Protein AF-A0A813DZF9-F1 (afdb_monomer)

Radius of gyration: 23.77 Å; Cα contacts (8 Å, |Δi|>4): 237; chains: 1; bounding box: 48×65×64 Å

pLDDT: mean 78.74, std 12.92, range [39.06, 97.12]

Secondary structure (DSSP, 8-state):
-PPPPTTEEEEEEEEE-TTS-EEEEEEEEE--SSGGG-HHHHHHHHHHHHHHTSPPPPEE--SSSGGG-EESS--TTT--TT-EEEEEE-TTS-EEEEEEP---GGG---EEEEEGGGTT--EEPEEPSSSTT-EE------TTS---EEEEETTEEEEEE--SSTT--SS----

Sequence (175 aa):
AQPLRADGAFVGVSGFGYGGTNSHALAYGKNVLTSRGESQKHLFNAIVRKVRTAAAPEVRMDAESFEHWTSTGVPHLSVRSGQTFRVELQAGGRALWVEAKSPPLAAAGRFHLQGSFNLWGLTPMEASAEQPGLFTSTLTVGASGQESFQVAVNGDPDCVLHPSHPRCTRKAAQV

Foldseek 3Di:
DPDDDQQKDKDKDWDDDDPGDIDIDIDIDGRPDDPSNCPVVVVVVVVVVLLVVADDWDWACPDPDPVPIDTQHDPPPPDDPPWDWDWDQDPRSHIGTHTQDADPLVPFPWKFKAWPQVVRDTHTWDADPVDHPDTDDDGDDDPVNDMDMWIATPRDSSHTDDAPDPPDPDPDGDD

Organism: Polarella glacialis (NCBI:txid89957)

Structure (mmCIF, N/CA/C/O backbone):
data_AF-A0A813DZF9-F1
#
_entry.id   AF-A0A813DZF9-F1
#
loop_
_atom_site.group_PDB
_atom_site.id
_atom_site.type_symbol
_atom_site.label_atom_id
_atom_site.label_alt_id
_atom_site.label_comp_id
_atom_site.label_asym_id
_atom_site.label_entity_id
_atom_site.label_seq_id
_atom_site.pdbx_PDB_ins_code
_atom_site.Cartn_x
_atom_site.Cartn_y
_atom_site.Cartn_z
_atom_site.occupancy
_atom_site.B_iso_or_equiv
_atom_site.auth_seq_id
_atom_site.auth_comp_id
_atom_site.auth_asym_id
_atom_site.auth_atom_id
_atom_site.pdbx_PDB_model_num
ATOM 1 N N . ALA A 1 1 ? -22.116 -22.754 15.264 1.00 43.62 1 ALA A N 1
ATOM 2 C CA . ALA A 1 1 ? -20.656 -22.823 15.471 1.00 43.62 1 ALA A CA 1
ATOM 3 C C . ALA A 1 1 ? -20.024 -21.603 14.813 1.00 43.62 1 ALA A C 1
ATOM 5 O O . ALA A 1 1 ? -20.260 -21.381 13.633 1.00 43.62 1 ALA A O 1
ATOM 6 N N . GLN A 1 2 ? -19.325 -20.764 15.575 1.00 39.06 2 GLN A N 1
ATOM 7 C CA . GLN A 1 2 ? -18.656 -19.573 15.044 1.00 39.06 2 GLN A CA 1
ATOM 8 C C . GLN A 1 2 ? -17.471 -20.023 14.166 1.00 39.06 2 GLN A C 1
ATOM 10 O O . GLN A 1 2 ? -16.734 -20.912 14.597 1.00 39.06 2 GLN A O 1
ATOM 15 N N . PRO A 1 3 ? -17.277 -19.484 12.949 1.00 47.19 3 PRO A N 1
ATOM 16 C CA . PRO A 1 3 ? -16.150 -19.886 12.117 1.00 47.19 3 PRO A CA 1
ATOM 17 C C . PRO A 1 3 ? -14.842 -19.479 12.806 1.00 47.19 3 PRO A C 1
ATOM 19 O O . PRO A 1 3 ? -14.617 -18.302 13.096 1.00 47.19 3 PRO A O 1
ATOM 22 N N . LEU A 1 4 ? -13.993 -20.467 13.100 1.00 49.38 4 LEU A N 1
ATOM 23 C CA . LEU A 1 4 ? -12.638 -20.250 13.604 1.00 49.38 4 LEU A CA 1
ATOM 24 C C . LEU A 1 4 ? -11.897 -19.332 12.624 1.00 49.38 4 LEU A C 1
ATOM 26 O O . LEU A 1 4 ? 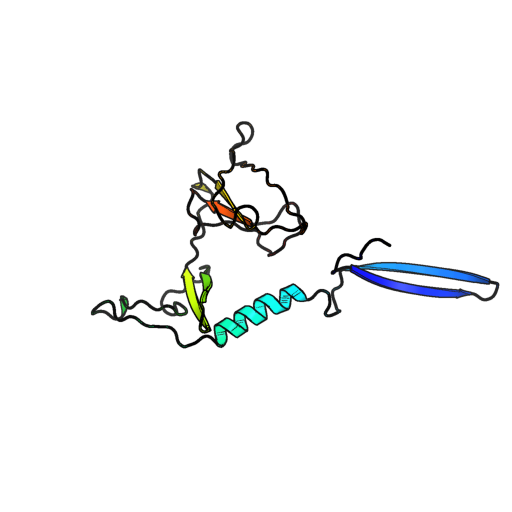-11.750 -19.658 11.445 1.00 49.38 4 LEU A O 1
ATOM 30 N N . ARG A 1 5 ? -11.440 -18.170 13.110 1.00 53.69 5 ARG A N 1
ATOM 31 C CA . ARG A 1 5 ? -10.530 -17.297 12.355 1.00 53.69 5 ARG A CA 1
ATOM 32 C C . ARG A 1 5 ? -9.303 -18.122 11.957 1.00 53.69 5 ARG A C 1
ATOM 34 O O . ARG A 1 5 ? -8.784 -18.862 12.788 1.00 53.69 5 ARG A O 1
ATOM 41 N N . ALA A 1 6 ? -8.855 -17.974 10.711 1.00 56.31 6 ALA A N 1
ATOM 42 C CA . ALA A 1 6 ? -7.872 -18.840 10.045 1.00 56.31 6 ALA A CA 1
ATOM 43 C C . ALA A 1 6 ? -6.550 -19.088 10.813 1.00 56.31 6 ALA A C 1
ATOM 45 O O . ALA A 1 6 ? -5.881 -20.083 10.551 1.00 56.31 6 ALA A O 1
ATOM 46 N N . ASP A 1 7 ? -6.216 -18.247 11.798 1.00 60.03 7 ASP A N 1
ATOM 47 C CA . ASP A 1 7 ? -4.976 -18.321 12.583 1.00 60.03 7 ASP A CA 1
ATOM 48 C C . ASP A 1 7 ? -5.147 -18.875 14.014 1.00 60.03 7 ASP A C 1
ATOM 50 O O . ASP A 1 7 ? -4.196 -18.878 14.802 1.00 60.03 7 ASP A O 1
ATOM 54 N N . GLY A 1 8 ? -6.348 -19.329 14.383 1.00 62.59 8 GLY A N 1
ATOM 55 C CA . GLY A 1 8 ? -6.604 -19.973 15.671 1.00 62.59 8 GLY A CA 1
ATOM 56 C C . GLY A 1 8 ? -6.204 -21.449 15.660 1.00 62.59 8 GLY A C 1
ATOM 57 O O . GLY A 1 8 ? -6.596 -22.197 14.767 1.00 62.59 8 GLY A O 1
ATOM 58 N N . ALA A 1 9 ? -5.448 -21.884 16.665 1.00 70.62 9 ALA A N 1
ATOM 59 C CA . ALA A 1 9 ? -5.260 -23.293 16.995 1.00 70.62 9 ALA A CA 1
ATOM 60 C C . ALA A 1 9 ? -5.899 -23.582 18.358 1.00 70.62 9 ALA A C 1
ATOM 62 O O . ALA A 1 9 ? -5.942 -22.711 19.230 1.00 70.62 9 ALA A O 1
ATOM 63 N N . PHE A 1 10 ? -6.382 -24.807 18.547 1.00 80.06 10 PHE A N 1
ATOM 64 C CA . PHE A 1 10 ? -6.817 -25.282 19.852 1.00 80.06 10 PHE A CA 1
ATOM 65 C C . PHE A 1 10 ? -6.203 -26.646 20.144 1.00 80.06 10 PHE A C 1
ATOM 67 O O . PHE A 1 10 ? -5.955 -27.436 19.233 1.00 80.06 10 PHE A O 1
ATOM 74 N N . VAL A 1 11 ? -5.955 -26.905 21.421 1.00 77.31 11 VAL A N 1
ATOM 75 C CA . VAL A 1 11 ? -5.553 -28.216 21.928 1.00 77.31 11 VAL A CA 1
ATOM 76 C C . VAL A 1 11 ? -6.501 -28.569 23.060 1.00 77.31 11 VAL A C 1
ATOM 78 O O . VAL A 1 11 ? -6.744 -27.751 23.947 1.00 77.31 11 VAL A O 1
ATOM 81 N N . GLY A 1 12 ? -7.062 -29.773 23.002 1.00 85.25 12 GLY A N 1
ATOM 82 C CA . GLY A 1 12 ? -7.925 -30.313 24.041 1.00 85.25 12 GLY A CA 1
ATOM 83 C C . GLY A 1 12 ? -7.250 -31.471 24.760 1.00 85.25 12 GLY A C 1
ATOM 84 O O . GLY A 1 12 ? -6.668 -32.335 24.109 1.00 85.25 12 GLY A O 1
ATOM 85 N N . VAL A 1 13 ? -7.360 -31.512 26.086 1.00 83.00 13 VAL A N 1
ATOM 86 C CA . VAL A 1 13 ? -7.014 -32.689 26.892 1.00 83.00 13 VAL A CA 1
ATOM 87 C C . VAL A 1 13 ? -8.280 -33.157 27.595 1.00 83.00 13 VAL A C 1
ATOM 89 O O . VAL A 1 13 ? -8.958 -32.368 28.251 1.00 83.00 13 VAL A O 1
ATOM 92 N N . SER A 1 14 ? -8.601 -34.441 27.440 1.00 88.69 14 SER A N 1
ATOM 93 C CA . SER A 1 14 ? -9.704 -35.084 28.158 1.00 88.69 14 SER A CA 1
ATOM 94 C C . SER A 1 14 ? -9.127 -36.071 29.161 1.00 88.69 14 SER A C 1
ATOM 96 O O . SER A 1 14 ? -8.367 -36.957 28.777 1.00 88.69 14 SER A O 1
ATOM 98 N N . GLY A 1 15 ? -9.477 -35.913 30.433 1.00 84.25 15 GLY A N 1
ATOM 99 C CA . GLY A 1 15 ? -9.192 -36.880 31.483 1.00 84.25 15 GLY A CA 1
ATOM 100 C C . GLY A 1 15 ? -10.424 -37.738 31.750 1.00 84.25 15 GLY A C 1
ATOM 101 O O . GLY A 1 15 ? -11.497 -37.202 32.020 1.00 84.25 15 GLY A O 1
ATOM 102 N N . PHE A 1 16 ? -10.265 -39.059 31.696 1.00 82.31 16 PHE A N 1
ATOM 103 C CA . PHE A 1 16 ? -11.270 -40.013 32.168 1.00 82.31 16 PHE A CA 1
ATOM 104 C C . PHE A 1 16 ? -10.864 -40.514 33.555 1.00 82.31 16 PHE A C 1
ATOM 106 O O . PHE A 1 16 ? -9.828 -41.163 33.701 1.00 82.31 16 PHE A O 1
ATOM 113 N N . GLY A 1 17 ? -11.654 -40.180 34.575 1.00 77.06 17 GLY A N 1
ATOM 114 C CA . GLY A 1 17 ? -11.440 -40.624 35.950 1.00 77.06 17 GLY A CA 1
ATOM 115 C C . GLY A 1 17 ? -12.209 -41.906 36.276 1.00 77.06 17 GLY A C 1
ATOM 116 O O . GLY A 1 17 ? -13.315 -42.136 35.784 1.00 77.06 17 GLY A O 1
ATOM 117 N N . TYR A 1 18 ? -11.645 -42.740 37.152 1.00 65.56 18 TYR A N 1
ATOM 118 C CA . TYR A 1 18 ? -12.351 -43.897 37.706 1.00 65.56 18 TYR A CA 1
ATOM 119 C C . TYR A 1 18 ? -13.386 -43.410 38.734 1.00 65.56 18 TYR A C 1
ATOM 121 O O . TYR A 1 18 ? -13.036 -42.679 39.657 1.00 65.56 18 TYR A O 1
ATOM 129 N N . GLY A 1 19 ? -14.660 -43.776 38.555 1.00 80.69 19 GLY A N 1
ATOM 130 C CA . GLY A 1 19 ? -15.781 -43.272 39.368 1.00 80.69 19 GLY A CA 1
ATOM 131 C C . GLY A 1 19 ? -16.736 -42.307 38.649 1.00 80.69 19 GLY A C 1
ATOM 132 O O . GLY A 1 19 ? -17.631 -41.765 39.285 1.00 80.69 19 GLY A O 1
ATOM 133 N N . GLY A 1 20 ? -16.581 -42.108 37.334 1.00 78.81 20 GLY A N 1
ATOM 134 C CA . GLY A 1 20 ? -17.551 -41.375 36.504 1.00 78.81 20 GLY A CA 1
ATOM 135 C C . GLY A 1 20 ? -17.289 -39.874 36.346 1.00 78.81 20 GLY A C 1
ATOM 136 O O . GLY A 1 20 ? -18.059 -39.194 35.670 1.00 78.81 20 GLY A O 1
ATOM 137 N N . THR A 1 21 ? -16.199 -39.350 36.912 1.00 71.31 21 THR A N 1
ATOM 138 C CA . THR A 1 21 ? -15.815 -37.943 36.736 1.00 71.31 21 THR A CA 1
ATOM 139 C C . THR A 1 21 ? -14.875 -37.789 35.546 1.00 71.31 21 THR A C 1
ATOM 141 O O . THR A 1 21 ? -13.744 -38.276 35.570 1.00 71.31 21 THR A O 1
ATOM 144 N N . ASN A 1 22 ? -15.327 -37.060 34.527 1.00 85.62 22 ASN A N 1
ATOM 145 C CA . ASN A 1 22 ? -14.514 -36.682 33.374 1.00 85.62 22 ASN A CA 1
ATOM 146 C C . ASN A 1 22 ? -14.125 -35.206 33.479 1.00 85.62 22 ASN A C 1
ATOM 148 O O . ASN A 1 22 ? -14.957 -34.366 33.823 1.00 85.62 22 ASN A O 1
ATOM 152 N N . SER A 1 23 ? -12.874 -34.883 33.160 1.00 79.75 23 SER A N 1
ATOM 153 C CA . SER A 1 23 ? -12.402 -33.504 33.037 1.00 79.75 23 SER A CA 1
ATOM 154 C C . SER A 1 23 ? -12.050 -33.204 31.585 1.00 79.75 23 SER A C 1
ATOM 156 O O . SER A 1 23 ? -11.555 -34.059 30.850 1.00 79.75 23 SER A O 1
ATOM 158 N N . HIS A 1 24 ? -12.326 -31.981 31.150 1.00 82.31 24 HIS A N 1
ATOM 159 C CA . HIS A 1 24 ? -11.990 -31.529 29.808 1.00 82.31 24 HIS A CA 1
ATOM 160 C C . HIS A 1 24 ? -11.391 -30.131 29.889 1.00 82.31 24 HIS A C 1
ATOM 162 O O . HIS A 1 24 ? -11.978 -29.236 30.496 1.00 82.31 24 HIS A O 1
ATOM 168 N N . ALA A 1 25 ? -10.223 -29.947 29.283 1.00 85.75 25 ALA A N 1
ATOM 169 C CA . ALA A 1 25 ? -9.556 -28.659 29.184 1.00 85.75 25 ALA A CA 1
ATOM 170 C C . ALA A 1 25 ? -9.321 -28.324 27.712 1.00 85.75 25 ALA A C 1
ATOM 172 O O . ALA A 1 25 ? -8.777 -29.139 26.970 1.00 85.75 25 ALA A O 1
ATOM 173 N N . LEU A 1 26 ? -9.714 -27.115 27.308 1.00 87.12 26 LEU A N 1
ATOM 174 C CA . LEU A 1 26 ? -9.478 -26.566 25.975 1.00 87.12 26 LEU A CA 1
ATOM 175 C C . LEU A 1 26 ? -8.562 -25.352 26.100 1.00 87.12 26 LEU A C 1
ATOM 177 O O . LEU A 1 26 ? -8.917 -24.365 26.743 1.00 87.12 26 LEU A O 1
ATOM 181 N N . ALA A 1 27 ? -7.395 -25.419 25.469 1.00 81.69 27 ALA A N 1
ATOM 182 C CA . ALA A 1 27 ? -6.498 -24.287 25.309 1.00 81.69 27 ALA A CA 1
ATOM 183 C C . ALA A 1 27 ? -6.646 -23.718 23.896 1.00 81.69 27 ALA A C 1
ATOM 185 O O . ALA A 1 27 ? -6.595 -24.463 22.917 1.00 81.69 27 ALA A O 1
ATOM 186 N N . TYR A 1 28 ? -6.790 -22.398 23.792 1.00 80.94 28 TYR A N 1
ATOM 187 C CA . TYR A 1 28 ? -6.819 -21.670 22.524 1.00 80.94 28 TYR A CA 1
ATOM 188 C C . TYR A 1 28 ? -5.541 -20.847 22.391 1.00 80.94 28 TYR A C 1
ATOM 190 O O . TYR A 1 28 ? -5.110 -20.202 23.346 1.00 80.94 28 TYR A O 1
ATOM 198 N N . GLY A 1 29 ? -4.937 -20.848 21.207 1.00 76.69 29 GLY A N 1
ATOM 199 C CA . GLY A 1 29 ? -3.693 -20.133 20.960 1.00 76.69 29 GLY A CA 1
ATOM 200 C C . GLY A 1 29 ? -3.526 -19.724 19.506 1.00 76.69 29 GLY A C 1
ATOM 201 O O . GLY A 1 29 ? -4.238 -20.183 18.612 1.00 76.69 29 GLY A O 1
ATOM 202 N N . LYS A 1 30 ? -2.558 -18.838 19.264 1.00 65.06 30 LYS A N 1
ATOM 203 C CA . LYS A 1 30 ? -2.149 -18.493 17.904 1.00 65.06 30 LYS A CA 1
ATOM 204 C C . LYS A 1 30 ? -1.439 -19.692 17.283 1.00 65.06 30 LYS A C 1
ATOM 206 O O . LYS A 1 30 ? -0.520 -20.254 17.875 1.00 65.06 30 LYS A O 1
ATOM 211 N N . ASN A 1 31 ? -1.848 -20.062 16.079 1.00 61.62 31 ASN A N 1
ATOM 212 C CA . ASN A 1 31 ? -1.207 -21.117 15.315 1.00 61.62 31 ASN A CA 1
ATOM 213 C C . ASN A 1 31 ? 0.192 -20.663 14.865 1.00 61.62 31 ASN A C 1
ATOM 215 O O . ASN A 1 31 ? 0.319 -19.806 13.993 1.00 61.62 31 ASN A O 1
ATOM 219 N N . VAL A 1 32 ? 1.240 -21.195 15.498 1.00 58.91 32 VAL A N 1
ATOM 220 C CA . VAL A 1 32 ? 2.645 -20.849 15.199 1.00 58.91 32 VAL A CA 1
ATOM 221 C C . VAL A 1 32 ? 3.392 -21.939 14.425 1.00 58.91 32 VAL A C 1
ATOM 223 O O . VAL A 1 32 ? 4.508 -21.695 13.976 1.00 58.91 32 VAL A O 1
ATOM 226 N N . LEU A 1 33 ? 2.790 -23.124 14.274 1.00 53.72 33 LEU A N 1
ATOM 227 C CA . LEU A 1 33 ? 3.485 -24.348 13.855 1.00 53.72 33 LEU A CA 1
ATOM 228 C C . LEU A 1 33 ? 2.838 -25.075 12.671 1.00 53.72 33 LEU A C 1
ATOM 230 O O . LEU A 1 33 ? 3.549 -25.732 11.920 1.00 53.72 33 LEU A O 1
ATOM 234 N N . THR A 1 34 ? 1.519 -24.982 12.472 1.00 53.41 34 THR A N 1
ATOM 235 C CA . THR A 1 34 ? 0.878 -25.684 11.347 1.00 53.41 34 THR A CA 1
ATOM 236 C C . THR A 1 34 ? 0.751 -24.760 10.136 1.00 53.41 34 THR A C 1
ATOM 238 O O . THR A 1 34 ? 0.445 -23.573 10.269 1.00 53.41 34 THR A O 1
ATOM 241 N N . SER A 1 35 ? 0.934 -25.328 8.941 1.00 49.34 35 SER A N 1
ATOM 242 C CA . SER A 1 35 ? 0.915 -24.679 7.615 1.00 49.34 35 SER A CA 1
ATOM 243 C C . SER A 1 35 ? -0.329 -23.832 7.295 1.00 49.34 35 SER A C 1
ATOM 245 O O . SER A 1 35 ? -0.371 -23.147 6.275 1.00 49.34 35 SER A O 1
ATOM 247 N N . ARG A 1 36 ? -1.345 -23.837 8.164 1.00 49.22 36 ARG A N 1
ATOM 248 C CA . ARG A 1 36 ? -2.562 -23.027 8.030 1.00 49.22 36 ARG A CA 1
ATOM 249 C C . ARG A 1 36 ? -2.363 -21.560 8.437 1.00 49.22 36 ARG A C 1
ATOM 251 O O . ARG A 1 36 ? -3.068 -20.714 7.906 1.00 49.22 36 ARG A O 1
ATOM 258 N N . GLY A 1 37 ? -1.372 -21.249 9.283 1.00 47.41 37 GLY A N 1
ATOM 259 C CA . GLY A 1 37 ? -1.014 -19.872 9.677 1.00 47.41 37 GLY A CA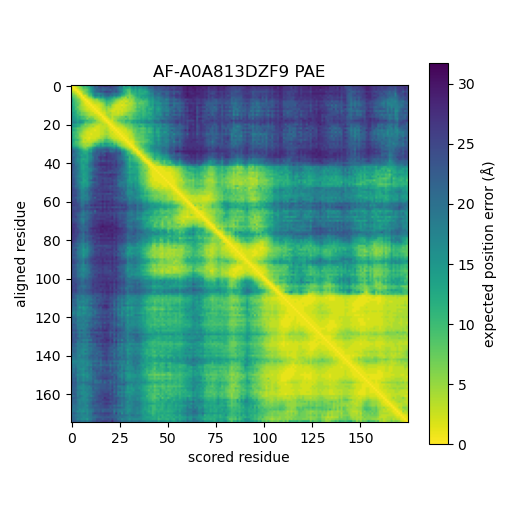 1
ATOM 260 C C . GLY A 1 37 ? 0.048 -19.205 8.788 1.00 47.41 37 GLY A C 1
ATOM 261 O O . GLY A 1 37 ? 0.582 -18.148 9.124 1.00 47.41 37 GLY A O 1
ATOM 262 N N . GLU A 1 38 ? 0.419 -19.834 7.669 1.00 47.72 38 GLU A N 1
ATOM 263 C CA . GLU A 1 38 ? 1.659 -19.523 6.948 1.00 47.72 38 GLU A CA 1
ATOM 264 C C . GLU A 1 38 ? 1.475 -18.745 5.638 1.00 47.72 38 GLU A C 1
ATOM 266 O O . GLU A 1 38 ? 2.457 -18.465 4.948 1.00 47.72 38 GLU A O 1
ATOM 271 N N . SER A 1 39 ? 0.244 -18.342 5.291 1.00 51.31 39 SER A N 1
ATOM 272 C CA . SER A 1 39 ? -0.025 -17.714 3.983 1.00 51.31 39 SER A CA 1
ATOM 273 C C . SER A 1 39 ? 0.838 -16.471 3.705 1.00 51.31 39 SER A C 1
ATOM 275 O O . SER A 1 39 ? 1.123 -16.167 2.550 1.00 51.31 39 SER A O 1
ATOM 277 N N . GLN A 1 40 ? 1.305 -15.775 4.751 1.00 53.31 40 GLN A N 1
ATOM 278 C CA . GLN A 1 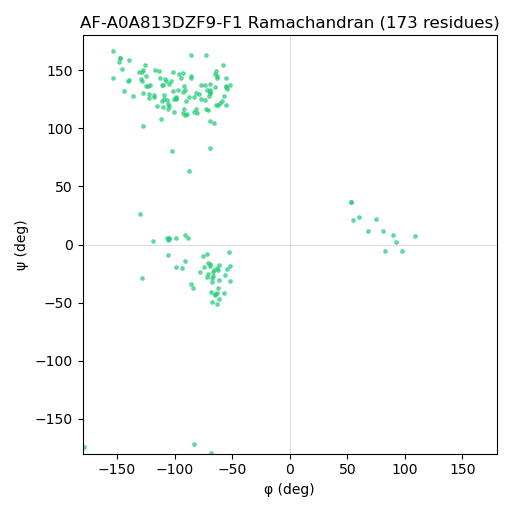40 ? 2.123 -14.565 4.619 1.00 53.31 40 GLN A CA 1
ATOM 279 C C . GLN A 1 40 ? 3.621 -14.840 4.417 1.00 53.31 40 GLN A C 1
ATOM 281 O O . GLN A 1 40 ? 4.254 -14.143 3.625 1.00 53.31 40 GLN A O 1
ATOM 286 N N . LYS A 1 41 ? 4.203 -15.863 5.069 1.00 53.34 41 LYS A N 1
ATOM 287 C CA . LYS A 1 41 ? 5.642 -16.177 4.915 1.00 53.34 41 LYS A CA 1
ATOM 288 C C . LYS A 1 41 ? 5.956 -16.687 3.507 1.00 53.34 41 LYS A C 1
ATOM 290 O O . LYS A 1 41 ? 7.019 -16.398 2.962 1.00 53.34 41 LYS A O 1
ATOM 295 N N . HIS A 1 42 ? 5.001 -17.381 2.890 1.00 58.81 42 HIS A N 1
ATOM 296 C CA . HIS A 1 42 ? 5.128 -17.836 1.507 1.00 58.81 42 HIS A CA 1
ATOM 297 C C . HIS A 1 42 ? 5.018 -16.699 0.497 1.00 58.81 42 HIS A C 1
ATOM 299 O O . HIS A 1 42 ? 5.639 -16.798 -0.553 1.00 58.81 42 HIS A O 1
ATOM 305 N N . LEU A 1 43 ? 4.299 -15.609 0.791 1.00 63.81 43 LEU A N 1
ATOM 306 C CA . LEU A 1 43 ? 4.117 -14.522 -0.174 1.00 63.81 43 LEU A CA 1
ATOM 307 C C . LEU A 1 43 ? 5.426 -13.779 -0.447 1.00 63.81 43 LEU A C 1
ATOM 309 O O . LEU A 1 43 ? 5.794 -13.625 -1.608 1.00 63.81 43 LEU A O 1
ATOM 313 N N . PHE A 1 44 ? 6.157 -13.373 0.597 1.00 66.56 44 PHE A N 1
ATOM 314 C CA . PHE A 1 44 ? 7.451 -12.709 0.416 1.00 66.56 44 PHE A CA 1
ATOM 315 C C . PHE A 1 44 ? 8.445 -13.629 -0.298 1.00 66.56 44 PHE A C 1
ATOM 317 O O . PHE A 1 44 ? 9.036 -13.235 -1.297 1.00 66.56 44 PHE A O 1
ATOM 324 N N . ASN A 1 45 ? 8.555 -14.890 0.132 1.00 69.25 45 ASN A N 1
ATOM 325 C CA . ASN A 1 45 ? 9.433 -15.865 -0.518 1.00 69.25 45 ASN A CA 1
ATOM 326 C C . ASN A 1 45 ? 9.025 -16.148 -1.972 1.00 69.25 45 ASN A C 1
ATOM 328 O O . ASN A 1 45 ? 9.889 -16.301 -2.832 1.00 69.25 45 ASN A O 1
ATOM 332 N N . ALA A 1 46 ? 7.726 -16.187 -2.274 1.00 72.31 46 ALA A N 1
ATOM 333 C CA . ALA A 1 46 ? 7.220 -16.352 -3.631 1.00 72.31 46 ALA A CA 1
ATOM 334 C C . ALA A 1 46 ? 7.512 -15.122 -4.497 1.00 72.31 46 ALA A C 1
ATOM 336 O O . ALA A 1 46 ? 7.910 -15.289 -5.647 1.00 72.31 46 ALA A O 1
ATOM 337 N N . ILE A 1 47 ? 7.367 -13.906 -3.957 1.00 72.94 47 ILE A N 1
ATOM 338 C CA . ILE A 1 47 ? 7.746 -12.664 -4.642 1.00 72.94 47 ILE A CA 1
ATOM 339 C C . ILE A 1 47 ? 9.251 -12.665 -4.900 1.00 72.94 47 ILE A C 1
ATOM 341 O O . ILE A 1 47 ? 9.656 -12.533 -6.047 1.00 72.94 47 ILE A O 1
ATOM 345 N N . VAL A 1 48 ? 10.080 -12.920 -3.884 1.00 76.56 48 VAL A N 1
ATOM 346 C CA . VAL A 1 48 ? 11.542 -13.011 -4.031 1.00 76.56 48 VAL A CA 1
ATOM 347 C C . VAL A 1 48 ? 11.925 -14.069 -5.065 1.00 76.56 48 VAL A C 1
ATOM 349 O O . VAL A 1 48 ? 12.789 -13.822 -5.901 1.00 76.56 48 VAL A O 1
ATOM 352 N N . ARG A 1 49 ? 11.268 -15.234 -5.071 1.00 78.50 49 ARG A N 1
ATOM 353 C CA . ARG A 1 49 ? 11.512 -16.282 -6.070 1.00 78.50 49 ARG A CA 1
ATOM 354 C C . ARG A 1 49 ? 11.122 -15.832 -7.478 1.00 78.50 49 ARG A C 1
ATOM 356 O O . ARG A 1 49 ? 11.890 -16.069 -8.405 1.00 78.50 49 ARG A O 1
ATOM 363 N N . LYS A 1 50 ? 9.971 -15.174 -7.649 1.00 78.38 50 LYS A N 1
ATOM 364 C CA . LYS A 1 50 ? 9.534 -14.616 -8.942 1.00 78.38 50 LYS A CA 1
ATOM 365 C C . LYS A 1 50 ? 10.484 -13.532 -9.438 1.00 78.38 50 LYS A C 1
ATOM 367 O O . LYS A 1 50 ? 10.850 -13.538 -10.600 1.00 78.38 50 LYS A O 1
ATOM 372 N N . VAL A 1 51 ? 10.943 -12.665 -8.545 1.00 79.00 51 VAL A N 1
ATOM 373 C CA . VAL A 1 51 ? 11.922 -11.618 -8.845 1.00 79.00 51 VAL A CA 1
ATOM 374 C C . VAL A 1 51 ? 13.275 -12.219 -9.239 1.00 79.00 51 VAL A C 1
ATOM 376 O O . VAL A 1 51 ? 13.866 -11.791 -10.220 1.00 79.00 51 VAL A O 1
ATOM 379 N N . ARG A 1 52 ? 13.747 -13.261 -8.541 1.00 77.50 52 ARG A N 1
ATOM 380 C CA . ARG A 1 52 ? 14.989 -13.980 -8.889 1.00 77.50 52 ARG A CA 1
ATOM 381 C C . ARG A 1 52 ? 14.911 -14.747 -10.209 1.00 77.50 52 ARG A C 1
ATOM 383 O O . ARG A 1 52 ? 15.942 -15.005 -10.812 1.00 77.50 52 ARG A O 1
ATOM 390 N N . THR A 1 53 ? 13.711 -15.160 -10.609 1.00 80.12 53 THR A N 1
ATOM 391 C CA . THR A 1 53 ? 13.454 -15.886 -11.866 1.00 80.12 53 THR A CA 1
ATOM 392 C C . THR A 1 53 ? 12.951 -14.969 -12.977 1.00 80.12 53 THR A C 1
ATOM 394 O O . THR A 1 53 ? 12.596 -15.457 -14.049 1.00 80.12 53 THR A O 1
ATOM 397 N N . ALA A 1 54 ? 12.913 -13.656 -12.731 1.00 78.19 54 ALA A N 1
ATOM 398 C CA . ALA A 1 54 ? 12.495 -12.681 -13.718 1.00 78.19 54 ALA A CA 1
ATOM 399 C C . ALA A 1 54 ? 13.469 -12.662 -14.902 1.00 78.19 54 ALA A C 1
ATOM 401 O O . ALA A 1 54 ? 14.663 -12.933 -14.748 1.00 78.19 54 ALA A O 1
ATOM 402 N N . ALA A 1 55 ? 12.950 -12.340 -16.086 1.00 77.62 55 ALA A N 1
ATOM 403 C CA . ALA A 1 55 ? 13.774 -12.189 -17.279 1.00 77.62 55 ALA A CA 1
ATOM 404 C C . ALA A 1 55 ? 14.862 -11.123 -17.065 1.00 77.62 55 ALA A C 1
ATOM 406 O O . ALA A 1 55 ? 14.692 -10.208 -16.253 1.00 77.62 55 ALA A O 1
ATOM 407 N N . ALA A 1 56 ? 15.968 -11.242 -17.809 1.00 78.94 56 ALA A N 1
ATOM 408 C CA . ALA A 1 56 ? 17.059 -10.278 -17.742 1.00 78.94 56 ALA A CA 1
ATOM 409 C C . ALA A 1 56 ? 16.520 -8.846 -17.926 1.00 78.94 56 ALA A C 1
ATOM 411 O O . ALA A 1 56 ? 15.637 -8.631 -18.766 1.00 78.94 56 ALA A O 1
ATOM 412 N N . PRO A 1 57 ? 17.002 -7.883 -17.126 1.00 79.06 57 PRO A N 1
ATOM 413 C CA . PRO A 1 57 ? 16.511 -6.521 -17.203 1.00 79.06 57 PRO A CA 1
ATOM 414 C C . PRO A 1 57 ? 16.844 -5.899 -18.554 1.00 79.06 57 PRO A C 1
ATOM 416 O O . PRO A 1 57 ? 17.888 -6.173 -19.145 1.00 79.06 57 PRO A O 1
ATOM 419 N N . GLU A 1 58 ? 15.953 -5.039 -19.030 1.00 81.19 58 GLU A N 1
ATOM 420 C CA . GLU A 1 58 ? 16.187 -4.268 -20.241 1.00 81.19 58 GLU A CA 1
ATOM 421 C C . GLU A 1 58 ? 17.139 -3.123 -19.891 1.00 81.19 58 GLU A C 1
ATOM 423 O O . GLU A 1 58 ? 16.896 -2.379 -18.937 1.00 81.19 58 GLU A O 1
ATOM 428 N N . VAL A 1 59 ? 18.247 -3.021 -20.623 1.00 81.69 59 VAL A N 1
ATOM 429 C CA . VAL A 1 59 ? 19.182 -1.896 -20.538 1.00 81.69 59 VAL A CA 1
ATOM 430 C C . VAL A 1 59 ? 18.970 -1.054 -21.783 1.00 81.69 59 VAL A C 1
ATOM 432 O O . VAL A 1 59 ? 19.180 -1.536 -22.897 1.00 81.69 59 VAL A O 1
ATOM 435 N N . ARG A 1 60 ? 18.528 0.188 -21.597 1.00 81.12 60 ARG A N 1
ATOM 436 C CA . ARG A 1 60 ? 18.362 1.149 -22.682 1.00 81.12 60 ARG A CA 1
ATOM 437 C C . ARG A 1 60 ? 19.545 2.098 -22.705 1.00 81.12 60 ARG A C 1
ATOM 439 O O . ARG A 1 60 ? 19.880 2.737 -21.707 1.00 81.12 60 ARG A O 1
ATOM 446 N N . MET A 1 61 ? 20.182 2.164 -23.868 1.00 85.25 61 MET A N 1
ATOM 447 C CA . MET A 1 61 ? 21.314 3.045 -24.140 1.00 85.25 61 MET A CA 1
ATOM 448 C C . MET A 1 61 ? 20.781 4.399 -24.614 1.00 85.25 61 MET A C 1
ATOM 450 O O . MET A 1 61 ? 20.969 4.785 -25.762 1.00 85.25 61 MET A O 1
ATOM 454 N N . ASP A 1 62 ? 20.049 5.090 -23.739 1.00 81.19 62 ASP A N 1
ATOM 455 C CA . ASP A 1 62 ? 19.371 6.350 -24.078 1.00 81.19 62 ASP A CA 1
ATOM 456 C C . ASP A 1 62 ? 20.354 7.527 -24.264 1.00 81.19 62 ASP A C 1
ATOM 458 O O . ASP A 1 62 ? 19.960 8.610 -24.694 1.00 81.19 62 ASP A O 1
ATOM 462 N N . ALA A 1 63 ? 21.636 7.329 -23.944 1.00 80.62 63 ALA A N 1
ATOM 463 C CA . ALA A 1 63 ? 22.675 8.351 -23.966 1.00 80.62 63 ALA A CA 1
ATOM 464 C C . ALA A 1 63 ? 24.051 7.774 -24.342 1.00 80.62 63 ALA A C 1
ATOM 466 O O . ALA A 1 63 ? 24.308 6.575 -24.202 1.00 80.62 63 ALA A O 1
ATOM 467 N N . GLU A 1 64 ? 24.956 8.658 -24.772 1.00 81.44 64 GLU A N 1
ATOM 468 C CA . GLU A 1 64 ? 26.332 8.310 -25.163 1.00 81.44 64 GLU A CA 1
ATOM 469 C C . GLU A 1 64 ? 27.193 7.841 -23.978 1.00 81.44 64 GLU A C 1
ATOM 471 O O . GLU A 1 64 ? 28.094 7.021 -24.152 1.00 81.44 64 GLU A O 1
ATOM 476 N N . SER A 1 65 ? 26.899 8.321 -22.764 1.00 81.00 65 SER A N 1
ATOM 477 C CA . SER A 1 65 ? 27.570 7.885 -21.535 1.00 81.00 65 SER A CA 1
ATOM 478 C C . SER A 1 65 ? 26.835 6.710 -20.891 1.00 81.00 65 SER A C 1
ATOM 480 O O . SER A 1 65 ? 25.621 6.768 -20.677 1.00 81.00 65 SER A O 1
ATOM 482 N N . PHE A 1 66 ? 27.587 5.675 -20.507 1.00 75.25 66 PHE A N 1
ATOM 483 C CA . PHE A 1 66 ? 27.061 4.499 -19.805 1.00 75.25 66 PHE A CA 1
ATOM 484 C C . PHE A 1 66 ? 26.448 4.841 -18.437 1.00 75.25 66 PHE A C 1
ATOM 486 O O . PHE A 1 66 ? 25.608 4.101 -17.932 1.00 75.25 66 PHE A O 1
ATOM 493 N N . GLU A 1 67 ? 26.830 5.976 -17.845 1.00 72.12 67 GLU A N 1
ATOM 494 C CA . GLU A 1 67 ? 26.288 6.467 -16.571 1.00 72.12 67 GLU A CA 1
ATOM 495 C C . GLU A 1 67 ? 24.829 6.929 -16.677 1.00 72.12 67 GLU A C 1
ATOM 497 O O . GLU A 1 67 ? 24.127 7.044 -15.674 1.00 72.12 67 GLU A O 1
ATOM 502 N N . HIS A 1 68 ? 24.365 7.198 -17.896 1.00 73.56 68 HIS A N 1
ATOM 503 C CA . HIS A 1 68 ? 23.007 7.647 -18.188 1.00 73.56 68 HIS A CA 1
ATOM 504 C C . HIS A 1 68 ? 22.142 6.540 -18.795 1.00 73.56 68 HIS A C 1
ATOM 506 O O . HIS A 1 68 ? 21.008 6.793 -19.198 1.00 73.56 68 HIS A O 1
ATOM 512 N N . TRP A 1 69 ? 22.657 5.312 -18.874 1.00 78.50 69 TRP A N 1
ATOM 513 C CA . TRP A 1 69 ? 21.868 4.178 -19.329 1.00 78.50 69 TRP A CA 1
ATOM 514 C C . TRP A 1 69 ? 20.807 3.839 -18.292 1.00 78.50 69 TRP A C 1
ATOM 516 O O . TRP A 1 69 ? 21.088 3.710 -17.098 1.00 78.50 69 TRP A O 1
ATOM 526 N N . THR A 1 70 ? 19.572 3.677 -18.754 1.00 73.38 70 THR A N 1
ATOM 527 C CA . THR A 1 70 ? 18.468 3.299 -17.881 1.00 73.38 70 THR A CA 1
ATOM 528 C C . THR A 1 70 ? 18.335 1.780 -17.876 1.00 73.38 70 THR A C 1
ATOM 530 O O . THR A 1 70 ? 18.454 1.114 -18.906 1.00 73.38 70 THR A O 1
ATOM 533 N N . SER A 1 71 ? 18.131 1.195 -16.696 1.00 78.88 71 SER A N 1
ATOM 534 C CA . SER A 1 71 ? 17.870 -0.236 -16.557 1.00 78.88 71 SER A CA 1
ATOM 535 C C . SER A 1 71 ? 16.558 -0.447 -15.829 1.00 78.88 71 SER A C 1
ATOM 537 O O . SER A 1 71 ? 16.305 0.183 -14.806 1.00 78.88 71 SER A O 1
ATOM 539 N N . THR A 1 72 ? 15.741 -1.378 -16.319 1.00 74.38 72 THR A N 1
ATOM 540 C CA . THR A 1 72 ? 14.535 -1.806 -15.596 1.00 74.38 72 THR A CA 1
ATOM 541 C C . THR A 1 72 ? 14.857 -2.715 -14.404 1.00 74.38 72 THR A C 1
ATOM 543 O O . THR A 1 72 ? 13.964 -3.056 -13.632 1.00 74.38 72 THR A O 1
ATOM 546 N N . GLY A 1 73 ? 16.110 -3.168 -14.288 1.00 72.00 73 GLY A N 1
ATOM 547 C CA . GLY A 1 73 ? 16.567 -4.132 -13.292 1.00 72.00 73 GLY A CA 1
ATOM 548 C C . GLY A 1 73 ? 16.903 -3.533 -11.938 1.00 72.00 73 GLY A C 1
ATOM 549 O O . GLY A 1 73 ? 16.671 -2.359 -11.675 1.00 72.00 73 GLY A O 1
ATOM 550 N N . VAL A 1 74 ? 17.488 -4.364 -11.07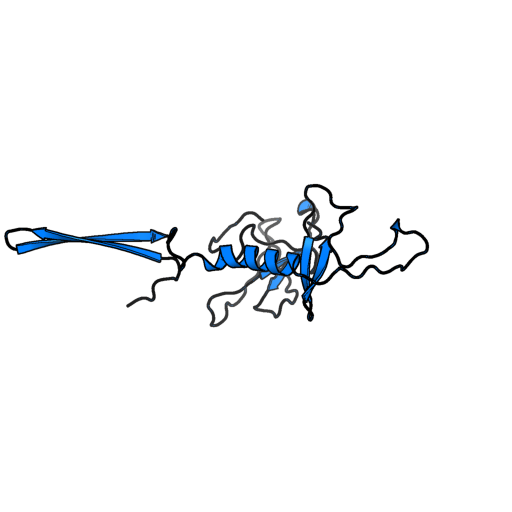3 1.00 72.06 74 VAL A N 1
ATOM 551 C CA . VAL A 1 74 ? 17.990 -3.908 -9.774 1.00 72.06 74 VAL A CA 1
ATOM 552 C C . VAL A 1 74 ? 19.037 -2.811 -10.015 1.00 72.06 74 VAL A C 1
ATOM 554 O O . VAL A 1 74 ? 20.026 -3.080 -10.713 1.00 72.06 74 VAL A O 1
ATOM 557 N N . PRO A 1 75 ? 18.865 -1.607 -9.440 1.00 67.00 75 PRO A N 1
ATOM 558 C CA . PRO A 1 75 ? 19.844 -0.533 -9.546 1.00 67.00 75 PRO A CA 1
ATOM 559 C C . PRO A 1 75 ? 21.101 -0.897 -8.742 1.00 67.00 75 PRO A C 1
ATOM 561 O O . PRO A 1 75 ? 21.270 -0.538 -7.591 1.00 67.00 75 PRO A O 1
ATOM 564 N N . HIS A 1 76 ? 21.998 -1.677 -9.329 1.00 62.00 76 HIS A N 1
ATOM 565 C CA . HIS A 1 76 ? 23.161 -2.248 -8.645 1.00 62.00 76 HIS A CA 1
ATOM 566 C C . HIS A 1 76 ? 24.275 -1.221 -8.384 1.00 62.00 76 HIS A C 1
ATOM 568 O O . HIS A 1 76 ? 25.103 -1.444 -7.507 1.00 62.00 76 HIS A O 1
ATOM 574 N N . LEU A 1 77 ? 24.285 -0.096 -9.110 1.00 57.97 77 LEU A N 1
ATOM 575 C CA . LEU A 1 77 ? 25.327 0.936 -9.010 1.00 57.97 77 LEU A CA 1
ATOM 576 C C . LEU A 1 77 ? 24.988 2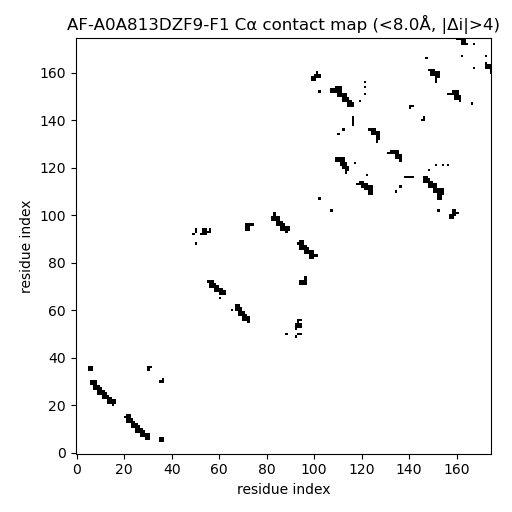.073 -8.034 1.00 57.97 77 LEU A C 1
ATOM 578 O O . LEU A 1 77 ? 25.890 2.767 -7.578 1.00 57.97 77 LEU A O 1
ATOM 582 N N . SER A 1 78 ? 23.710 2.272 -7.697 1.00 62.56 78 SER A N 1
ATOM 583 C CA . SER A 1 78 ? 23.245 3.427 -6.911 1.00 62.56 78 SER A CA 1
ATOM 584 C C . SER A 1 78 ? 22.580 3.068 -5.578 1.00 62.56 78 SER A C 1
ATOM 586 O O . SER A 1 78 ? 22.152 3.976 -4.862 1.00 62.56 78 SER A O 1
ATOM 588 N N . VAL A 1 79 ? 22.526 1.780 -5.211 1.00 68.69 79 VAL A N 1
ATOM 589 C CA . VAL A 1 79 ? 21.897 1.332 -3.960 1.00 68.69 79 VAL A CA 1
ATOM 590 C C . VAL A 1 79 ? 22.723 1.741 -2.741 1.00 68.69 79 VAL A C 1
ATOM 592 O O . VAL A 1 79 ? 23.837 1.265 -2.522 1.00 68.69 79 VAL A O 1
ATOM 595 N N . ARG A 1 80 ? 22.137 2.600 -1.905 1.00 73.75 80 ARG A N 1
ATOM 596 C CA . ARG A 1 80 ? 22.635 2.965 -0.573 1.00 73.75 80 ARG A CA 1
ATOM 597 C C . ARG A 1 80 ? 21.846 2.216 0.498 1.00 73.75 80 ARG A C 1
ATOM 599 O O . ARG A 1 80 ? 20.654 1.950 0.342 1.00 73.75 80 ARG A O 1
ATOM 606 N N . SER A 1 81 ? 22.499 1.909 1.618 1.00 64.75 81 SER A N 1
ATOM 607 C CA . SER A 1 81 ? 21.816 1.336 2.784 1.00 64.75 81 SER A CA 1
ATOM 608 C C . SER A 1 81 ? 20.680 2.264 3.239 1.00 64.75 81 SER A C 1
ATOM 610 O O . SER A 1 81 ? 20.903 3.460 3.422 1.00 64.75 81 SER A O 1
ATOM 612 N N . GLY A 1 82 ? 19.469 1.721 3.389 1.00 67.75 82 GLY A N 1
ATOM 613 C CA . GLY A 1 82 ? 18.267 2.471 3.776 1.00 67.75 82 GLY A CA 1
ATOM 614 C C . GLY A 1 82 ? 17.352 2.901 2.622 1.00 67.75 82 GLY A C 1
ATOM 615 O O . GLY A 1 82 ? 16.263 3.405 2.885 1.00 67.75 82 GLY A O 1
ATOM 616 N N . GLN A 1 83 ? 17.733 2.676 1.360 1.00 74.56 83 GLN A N 1
ATOM 617 C CA . GLN A 1 83 ? 16.820 2.886 0.234 1.00 74.56 83 GLN A CA 1
ATOM 618 C C . GLN A 1 83 ? 15.761 1.784 0.164 1.00 74.56 83 GLN A C 1
ATOM 620 O O . GLN A 1 83 ? 16.051 0.598 0.327 1.00 74.56 83 GLN A O 1
ATOM 625 N N . THR A 1 84 ? 14.522 2.192 -0.099 1.00 75.69 84 THR A N 1
ATOM 626 C CA . THR A 1 84 ? 13.389 1.285 -0.292 1.00 75.69 84 THR A CA 1
ATOM 627 C C . THR A 1 84 ? 13.008 1.300 -1.765 1.00 75.69 84 THR A C 1
ATOM 629 O O . THR A 1 84 ? 13.060 2.345 -2.403 1.00 75.69 84 THR A O 1
ATOM 632 N N . PHE A 1 85 ? 12.629 0.150 -2.318 1.00 78.75 85 PHE A N 1
ATOM 633 C CA . PHE A 1 85 ? 12.233 0.030 -3.721 1.00 78.75 85 PHE A CA 1
ATOM 634 C C . PHE A 1 85 ? 10.840 -0.581 -3.825 1.00 78.75 85 PHE A C 1
ATOM 636 O O . PHE A 1 85 ? 10.537 -1.575 -3.161 1.00 78.75 85 PHE A O 1
ATOM 643 N N . ARG A 1 86 ? 10.007 -0.010 -4.695 1.00 79.12 86 ARG A N 1
ATOM 644 C CA . ARG A 1 86 ? 8.781 -0.642 -5.175 1.00 79.12 86 ARG A CA 1
ATOM 645 C C . ARG A 1 86 ? 9.146 -1.577 -6.321 1.00 79.12 86 ARG A C 1
ATOM 647 O O . ARG A 1 86 ? 9.802 -1.169 -7.276 1.00 79.12 86 ARG A O 1
ATOM 654 N N . VAL A 1 87 ? 8.720 -2.833 -6.214 1.00 81.50 87 VAL A N 1
ATOM 655 C CA . VAL A 1 87 ? 8.941 -3.845 -7.252 1.00 81.50 87 VAL A CA 1
ATOM 656 C C . VAL A 1 87 ? 7.618 -4.170 -7.919 1.00 81.50 87 VAL A C 1
ATOM 658 O O . VAL A 1 87 ? 6.703 -4.682 -7.275 1.00 81.50 87 VAL A O 1
ATOM 661 N N . GLU A 1 88 ? 7.532 -3.904 -9.216 1.00 81.69 88 GLU A N 1
ATOM 662 C CA . GLU A 1 88 ? 6.367 -4.229 -10.031 1.00 81.69 88 GLU A CA 1
ATOM 663 C C . GLU A 1 88 ? 6.676 -5.411 -10.944 1.00 81.69 88 GLU A C 1
ATOM 665 O O . GLU A 1 88 ? 7.635 -5.395 -11.714 1.00 81.69 88 GLU A O 1
ATOM 670 N N . LEU A 1 89 ? 5.854 -6.457 -10.861 1.00 80.12 89 LEU A N 1
ATOM 671 C CA . LEU A 1 89 ? 5.943 -7.605 -11.758 1.00 80.12 89 LEU A CA 1
ATOM 672 C C . LEU A 1 89 ? 5.040 -7.361 -12.968 1.00 80.12 89 LEU A C 1
ATOM 674 O O . LEU A 1 89 ? 3.817 -7.355 -12.843 1.00 80.12 89 LEU A O 1
ATOM 678 N N . GLN A 1 90 ? 5.647 -7.177 -14.136 1.00 79.50 90 GLN A N 1
ATOM 679 C CA . GLN A 1 90 ? 4.941 -6.968 -15.396 1.00 79.50 90 GLN A CA 1
ATOM 680 C C . GLN A 1 90 ? 4.553 -8.295 -16.062 1.00 79.50 90 GLN A C 1
ATOM 682 O O . GLN A 1 90 ? 5.105 -9.367 -15.776 1.00 79.50 90 GLN A O 1
ATOM 687 N N . ALA A 1 91 ? 3.612 -8.217 -17.007 1.00 75.75 91 ALA A N 1
ATOM 688 C CA . ALA A 1 91 ? 3.302 -9.326 -17.901 1.00 75.75 91 ALA A CA 1
ATOM 689 C C . ALA A 1 91 ? 4.578 -9.788 -18.635 1.00 75.75 91 ALA A C 1
ATOM 691 O O . ALA A 1 91 ? 5.384 -8.974 -19.078 1.00 75.75 91 ALA A O 1
ATOM 692 N N . GLY A 1 92 ? 4.789 -11.103 -18.722 1.00 76.19 92 GLY A N 1
ATOM 693 C CA . GLY A 1 92 ? 6.019 -11.682 -19.281 1.00 76.19 92 GLY A CA 1
ATOM 694 C C . GLY A 1 92 ? 7.140 -11.930 -18.264 1.00 76.19 92 GLY A C 1
ATOM 695 O O . GLY A 1 92 ? 8.245 -12.286 -18.660 1.00 76.19 92 GLY A O 1
ATOM 696 N N . GLY A 1 93 ? 6.872 -11.771 -16.962 1.00 75.88 93 GLY A N 1
ATOM 697 C CA . GLY A 1 93 ? 7.821 -12.139 -15.906 1.00 75.88 93 GLY A CA 1
ATOM 698 C C . GLY A 1 93 ? 8.985 -11.162 -15.753 1.00 75.88 93 GLY A C 1
ATOM 699 O O . GLY A 1 93 ? 10.029 -11.538 -15.232 1.00 75.88 93 GLY A O 1
ATOM 700 N N . ARG A 1 94 ? 8.827 -9.918 -16.210 1.00 78.75 94 ARG A N 1
ATOM 701 C CA . ARG A 1 94 ? 9.801 -8.844 -15.984 1.00 78.75 94 ARG A CA 1
ATOM 702 C C . ARG A 1 94 ? 9.522 -8.173 -14.642 1.00 78.75 94 ARG A C 1
ATOM 704 O O . ARG A 1 94 ? 8.363 -8.009 -14.265 1.00 78.75 94 ARG A O 1
ATOM 711 N N . ALA A 1 95 ? 10.577 -7.787 -13.934 1.00 81.50 95 ALA A N 1
ATOM 712 C CA . ALA A 1 95 ? 10.478 -7.004 -12.709 1.00 81.50 95 ALA A CA 1
ATOM 713 C C . ALA A 1 95 ? 10.988 -5.587 -12.983 1.00 81.50 95 ALA A C 1
ATOM 715 O O . ALA A 1 95 ? 12.112 -5.436 -13.459 1.00 81.50 95 ALA A O 1
ATOM 716 N N . LEU A 1 96 ? 10.165 -4.583 -12.686 1.00 81.25 96 LEU A N 1
ATOM 717 C CA . LEU A 1 96 ? 10.539 -3.174 -12.694 1.00 81.25 96 LEU A CA 1
ATOM 718 C C . LEU A 1 96 ? 10.841 -2.742 -11.260 1.00 81.25 96 LEU A C 1
ATOM 720 O O . LEU A 1 96 ? 10.019 -2.940 -10.363 1.00 81.25 96 LEU A O 1
ATOM 724 N N . TRP A 1 97 ? 12.014 -2.153 -11.058 1.00 81.38 97 TRP A N 1
ATOM 725 C CA . TRP A 1 97 ? 12.433 -1.608 -9.773 1.00 81.38 97 TRP A CA 1
ATOM 726 C C . TRP A 1 97 ? 12.338 -0.089 -9.813 1.00 81.38 97 TRP A C 1
ATOM 728 O O . TRP A 1 97 ? 13.008 0.554 -10.616 1.00 81.38 97 TRP A O 1
ATOM 738 N N . VAL A 1 98 ? 11.514 0.481 -8.939 1.00 79.44 98 VAL A N 1
ATOM 739 C CA . VAL A 1 98 ? 11.345 1.930 -8.795 1.00 79.44 98 VAL A CA 1
ATOM 740 C C . VAL A 1 98 ? 11.775 2.318 -7.388 1.00 79.44 98 VAL A C 1
ATOM 742 O O . VAL A 1 98 ? 11.332 1.705 -6.418 1.00 79.44 98 VAL A O 1
ATOM 745 N N . GLU A 1 99 ? 12.658 3.307 -7.250 1.00 80.25 99 GLU A N 1
ATOM 746 C CA . GLU A 1 99 ? 13.038 3.824 -5.932 1.00 80.25 99 GLU A CA 1
ATOM 747 C C . GLU A 1 99 ? 11.806 4.429 -5.248 1.00 80.25 99 GLU A C 1
ATOM 749 O O . GLU A 1 99 ? 11.166 5.340 -5.774 1.00 80.25 99 GLU A O 1
ATOM 754 N N . ALA A 1 100 ? 11.450 3.893 -4.083 1.00 75.94 100 ALA A N 1
ATOM 755 C CA . ALA A 1 100 ? 10.351 4.398 -3.282 1.00 75.94 100 ALA A CA 1
ATOM 756 C C . ALA A 1 100 ? 10.852 5.600 -2.477 1.00 75.94 100 ALA A C 1
ATOM 758 O O . ALA A 1 100 ? 11.734 5.478 -1.622 1.00 75.94 100 ALA A O 1
ATOM 759 N N . LYS A 1 101 ? 10.277 6.773 -2.745 1.00 74.81 101 LYS A N 1
ATOM 760 C CA . LYS A 1 101 ? 10.561 7.982 -1.974 1.00 74.81 101 LYS A CA 1
ATOM 761 C C . LYS A 1 101 ? 9.894 7.845 -0.609 1.00 74.81 101 LYS A C 1
ATOM 763 O O . LYS A 1 101 ? 8.672 7.784 -0.530 1.00 74.81 101 LYS A O 1
ATOM 768 N N . SER A 1 102 ? 10.687 7.815 0.459 1.00 67.12 102 SER A N 1
ATOM 769 C CA . SER A 1 102 ? 10.153 7.976 1.812 1.00 67.12 102 SER A CA 1
ATOM 770 C C . SER A 1 102 ? 10.007 9.474 2.103 1.00 67.12 102 SER A C 1
ATOM 772 O O . SER A 1 102 ? 11.020 10.184 2.112 1.00 67.12 102 SER A O 1
ATOM 774 N N . PRO A 1 103 ? 8.783 10.001 2.282 1.00 66.88 103 PRO A N 1
ATOM 775 C CA . PRO A 1 103 ? 8.598 11.418 2.545 1.00 66.88 103 PRO A CA 1
ATOM 776 C C . PRO A 1 103 ? 9.123 11.799 3.932 1.00 66.88 103 PRO A C 1
ATOM 778 O O . PRO A 1 103 ? 8.818 11.119 4.916 1.00 66.88 103 PRO A O 1
ATOM 781 N N . PRO A 1 104 ? 9.808 12.947 4.072 1.00 70.44 104 PRO A N 1
ATOM 782 C CA . PRO A 1 104 ? 10.005 13.548 5.380 1.00 70.44 104 PRO A CA 1
ATOM 783 C C . PRO A 1 104 ? 8.642 13.993 5.936 1.00 70.44 104 PRO A C 1
ATOM 785 O O . PRO A 1 104 ? 8.087 15.010 5.520 1.00 70.44 104 PRO A O 1
ATOM 788 N N . LEU A 1 105 ? 8.110 13.232 6.897 1.00 73.12 105 LEU A N 1
ATOM 789 C CA . LEU A 1 105 ? 6.810 13.475 7.547 1.00 73.12 105 LEU A CA 1
ATOM 790 C C . LEU A 1 105 ? 6.659 14.904 8.091 1.00 73.12 105 LEU A C 1
ATOM 792 O O . LEU A 1 105 ? 5.562 15.452 8.080 1.00 73.12 105 LEU A O 1
ATOM 796 N N . ALA A 1 106 ? 7.760 15.527 8.519 1.00 72.31 106 ALA A N 1
ATOM 797 C CA . ALA A 1 106 ? 7.773 16.886 9.061 1.00 72.31 106 ALA A CA 1
ATOM 798 C C . ALA A 1 106 ? 7.347 17.973 8.051 1.00 72.31 106 ALA A C 1
ATOM 800 O O . ALA A 1 106 ? 6.952 19.057 8.465 1.00 72.31 106 ALA A O 1
ATOM 801 N N . ALA A 1 107 ? 7.417 17.695 6.744 1.00 70.19 107 ALA A N 1
ATOM 802 C CA . ALA A 1 107 ? 7.037 18.626 5.677 1.00 70.19 107 ALA A CA 1
ATOM 803 C C . ALA A 1 107 ? 5.709 18.250 4.986 1.00 70.19 107 ALA A C 1
ATOM 805 O O . ALA A 1 107 ? 5.326 18.858 3.983 1.00 70.19 107 ALA A O 1
ATOM 806 N N . ALA A 1 108 ? 5.007 17.227 5.480 1.00 78.75 108 ALA A N 1
ATOM 807 C CA . ALA A 1 108 ? 3.748 16.772 4.907 1.00 78.75 108 ALA A CA 1
ATOM 808 C C . ALA A 1 108 ? 2.586 17.660 5.378 1.00 78.75 108 ALA A C 1
ATOM 810 O O . ALA A 1 108 ? 2.240 17.669 6.557 1.00 78.75 108 ALA A O 1
ATOM 811 N N . GLY A 1 109 ? 1.974 18.405 4.453 1.00 86.25 109 GLY A N 1
ATOM 812 C CA . GLY A 1 109 ? 0.834 19.281 4.755 1.00 86.25 109 GLY A CA 1
ATOM 813 C C . GLY A 1 109 ? -0.525 18.665 4.419 1.00 86.25 109 GLY A C 1
ATOM 814 O O . GLY A 1 109 ? -1.552 19.134 4.902 1.00 86.25 109 GLY A O 1
ATOM 81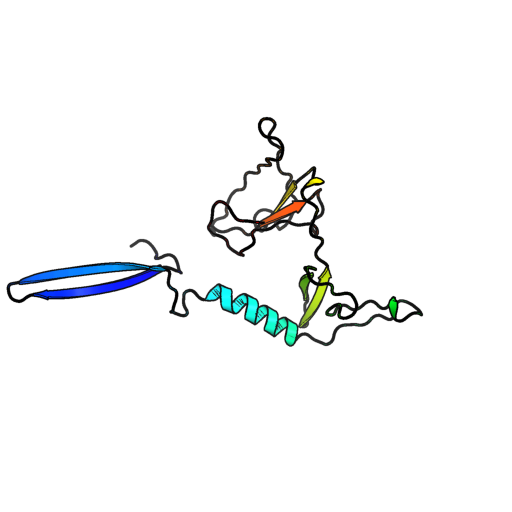5 N N . ARG A 1 110 ? -0.552 17.636 3.563 1.00 93.50 110 ARG A N 1
ATOM 816 C CA . ARG A 1 110 ? -1.780 16.984 3.090 1.00 93.50 110 ARG A CA 1
ATOM 817 C C . ARG A 1 110 ? -1.579 15.479 2.998 1.00 93.50 110 ARG A C 1
ATOM 819 O O . ARG A 1 110 ? -0.540 15.027 2.523 1.00 93.50 110 ARG A O 1
ATOM 826 N N . PHE A 1 111 ? -2.598 14.717 3.373 1.00 95.69 111 PHE A N 1
ATOM 827 C CA . PHE A 1 111 ? -2.606 13.261 3.260 1.00 95.69 111 PHE A CA 1
ATOM 828 C C . PHE A 1 111 ? -3.823 12.803 2.464 1.00 95.69 111 PHE A C 1
ATOM 830 O O . PHE A 1 111 ? -4.891 13.412 2.539 1.00 95.69 111 PHE A O 1
ATOM 837 N N . HIS A 1 112 ? -3.644 11.742 1.686 1.00 96.50 112 HIS A N 1
ATOM 838 C CA . HIS A 1 112 ? -4.703 11.108 0.915 1.00 96.50 112 HIS A CA 1
ATOM 839 C C . HIS A 1 112 ? -4.701 9.615 1.206 1.00 96.50 112 HIS A C 1
ATOM 841 O O . HIS A 1 112 ? -3.647 8.995 1.305 1.00 96.50 112 HIS A O 1
ATOM 847 N N . LEU A 1 113 ? -5.879 9.028 1.317 1.00 96.25 113 LEU A N 1
ATOM 848 C CA . LEU A 1 113 ? -6.061 7.601 1.451 1.00 96.25 113 LEU A CA 1
ATOM 849 C C . LEU A 1 113 ? -6.257 6.983 0.064 1.00 96.25 113 LEU A C 1
ATOM 851 O O . LEU A 1 113 ? -7.078 7.458 -0.721 1.00 96.25 113 LEU A O 1
ATOM 855 N N . GLN A 1 114 ? -5.520 5.914 -0.222 1.00 95.69 114 GLN A N 1
ATOM 856 C CA . GLN A 1 114 ? -5.711 5.087 -1.413 1.00 95.69 114 GLN A CA 1
ATOM 857 C C . GLN A 1 114 ? -5.798 3.620 -1.016 1.00 95.69 114 GLN A C 1
ATOM 859 O O . GLN A 1 114 ? -5.105 3.183 -0.097 1.00 95.69 114 GLN A O 1
ATOM 864 N N . GLY A 1 115 ? -6.648 2.843 -1.678 1.00 94.25 115 GLY A N 1
ATOM 865 C CA . GLY A 1 115 ? -6.809 1.437 -1.338 1.00 94.25 115 GLY A CA 1
ATOM 866 C C . GLY A 1 115 ? -7.799 0.685 -2.210 1.00 94.25 115 GLY A C 1
ATOM 867 O O . GLY A 1 115 ? -8.343 1.203 -3.180 1.00 94.25 115 GLY A O 1
ATOM 868 N N . SER A 1 116 ? -8.070 -0.568 -1.856 1.00 93.94 116 SER A N 1
ATOM 869 C CA . SER A 1 116 ? -9.001 -1.411 -2.617 1.00 93.94 116 SER A CA 1
ATOM 870 C C . SER A 1 116 ? -10.427 -0.846 -2.667 1.00 93.94 116 SER A C 1
ATOM 872 O O . SER A 1 116 ? -11.103 -1.009 -3.680 1.00 93.94 116 SER A O 1
ATOM 874 N N . PHE A 1 117 ? -10.851 -0.114 -1.635 1.00 93.31 117 PHE A N 1
ATOM 875 C CA . PHE A 1 117 ? -12.188 0.483 -1.519 1.00 93.31 117 PHE A CA 1
ATOM 876 C C . PHE A 1 117 ? -12.444 1.659 -2.481 1.00 93.31 117 PHE A C 1
ATOM 878 O O . PHE A 1 117 ? -13.594 2.037 -2.683 1.00 93.31 117 PHE A O 1
ATOM 885 N N . ASN A 1 118 ? -11.402 2.248 -3.077 1.00 93.50 118 ASN A N 1
ATOM 886 C CA . ASN A 1 118 ? -11.521 3.349 -4.038 1.00 93.50 118 ASN A CA 1
ATOM 887 C C . ASN A 1 118 ? -10.718 3.094 -5.324 1.00 93.50 118 ASN A C 1
ATOM 889 O O . ASN A 1 118 ? -10.297 4.039 -5.987 1.00 93.50 118 ASN A O 1
ATOM 893 N N . LEU A 1 119 ? -10.498 1.816 -5.664 1.00 92.88 119 LEU A N 1
ATOM 894 C CA . LEU A 1 119 ? -9.719 1.389 -6.834 1.00 92.88 119 LEU A CA 1
ATOM 895 C C . LEU A 1 119 ? -8.315 2.021 -6.884 1.00 9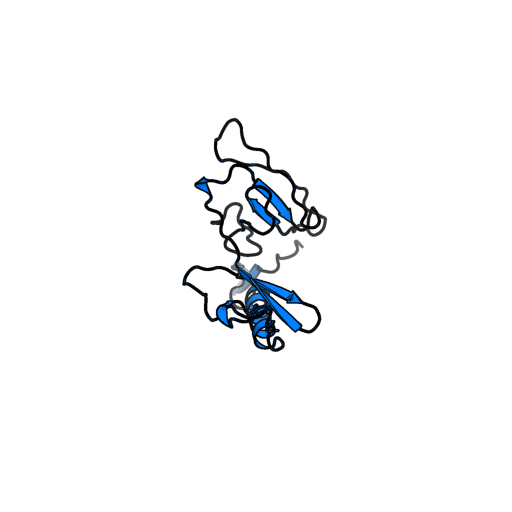2.88 119 LEU A C 1
ATOM 897 O O . LEU A 1 119 ? -7.818 2.343 -7.959 1.00 92.88 119 LEU A O 1
ATOM 901 N N . TRP A 1 120 ? -7.686 2.188 -5.717 1.00 93.31 120 TRP A N 1
ATOM 902 C CA . TRP A 1 120 ? -6.388 2.847 -5.537 1.00 93.31 120 TRP A CA 1
ATOM 903 C C . TRP A 1 120 ? -6.360 4.317 -5.991 1.00 93.31 120 TRP A C 1
ATOM 905 O O . TRP A 1 120 ? -5.302 4.862 -6.287 1.00 93.31 120 TRP A O 1
ATOM 915 N N . GLY A 1 121 ? -7.519 4.980 -6.024 1.00 95.38 121 GLY A N 1
ATOM 916 C CA . GLY A 1 121 ? -7.614 6.424 -6.222 1.00 95.38 121 GLY A CA 1
ATOM 917 C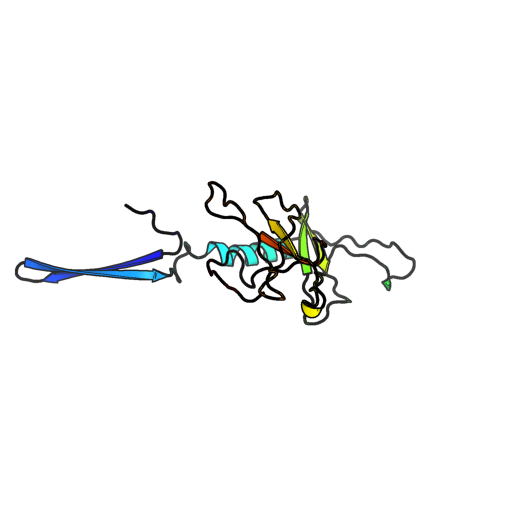 C . GLY A 1 121 ? -7.164 7.217 -4.990 1.00 95.38 121 GLY A C 1
ATOM 918 O O . GLY A 1 121 ? -7.095 6.697 -3.879 1.00 95.38 121 GLY A O 1
ATOM 919 N N . LEU A 1 122 ? -6.886 8.510 -5.168 1.00 96.44 122 LEU A N 1
ATOM 920 C CA . LEU A 1 122 ? -6.521 9.407 -4.069 1.00 96.44 122 LEU A CA 1
ATOM 921 C C . LEU A 1 122 ? -7.772 10.049 -3.461 1.00 96.44 122 LEU A C 1
ATOM 923 O O . LEU A 1 122 ? -8.419 10.885 -4.091 1.00 96.44 122 LEU A O 1
ATOM 927 N N . THR A 1 123 ? -8.098 9.696 -2.219 1.00 97.12 123 THR A N 1
ATOM 928 C CA . THR A 1 123 ? -9.179 10.326 -1.447 1.00 97.12 123 THR A CA 1
ATOM 929 C C . THR A 1 123 ? -8.583 11.233 -0.368 1.00 97.12 123 THR A C 1
ATOM 931 O O . THR A 1 123 ? -7.825 10.738 0.462 1.00 97.12 123 THR A O 1
ATOM 934 N N . PRO A 1 124 ? -8.873 12.546 -0.338 1.00 96.94 124 PRO A N 1
ATOM 935 C CA . PRO A 1 124 ? -8.280 13.456 0.644 1.00 96.94 124 PRO A CA 1
ATOM 936 C C . PRO A 1 124 ? -8.685 13.100 2.081 1.00 96.94 124 PRO A C 1
ATOM 938 O O . PRO A 1 124 ? -9.816 12.684 2.334 1.00 96.94 124 PRO A O 1
ATOM 941 N N . MET A 1 125 ? -7.752 13.265 3.020 1.00 96.81 125 MET A N 1
ATOM 942 C CA . MET A 1 125 ? -8.000 13.138 4.459 1.00 96.81 125 MET A CA 1
ATOM 943 C C . MET A 1 125 ? -8.253 14.512 5.085 1.00 96.81 125 MET A C 1
ATOM 945 O O . MET A 1 125 ? -7.656 15.511 4.681 1.00 96.81 125 MET A O 1
ATOM 949 N N . GLU A 1 126 ? -9.101 14.554 6.106 1.00 96.81 126 GLU A N 1
ATOM 950 C CA . GLU A 1 126 ? -9.470 15.777 6.815 1.00 96.81 126 GLU A CA 1
ATOM 951 C C . GLU A 1 126 ? -8.513 16.024 7.982 1.00 96.81 126 GLU A C 1
ATOM 953 O O . GLU A 1 126 ? -8.342 15.168 8.855 1.00 96.81 126 GLU A O 1
ATOM 958 N N . ALA A 1 127 ? -7.876 17.196 7.996 1.00 95.00 127 ALA A N 1
ATOM 959 C CA . ALA A 1 127 ? -7.055 17.633 9.118 1.00 95.00 127 ALA A CA 1
ATOM 960 C C . ALA A 1 127 ? -7.950 17.999 10.310 1.00 95.00 127 ALA A C 1
ATOM 962 O O . ALA A 1 127 ? -8.924 18.736 10.156 1.00 95.00 127 ALA A O 1
ATOM 963 N N . SER A 1 128 ? -7.606 17.517 11.503 1.00 94.38 128 SER A N 1
ATOM 964 C CA . SER A 1 128 ? -8.304 17.904 12.727 1.00 94.38 128 SER A CA 1
ATOM 965 C C . SER A 1 128 ? -7.993 19.359 13.079 1.00 94.38 128 SER A C 1
ATOM 967 O O . SER A 1 128 ? -6.828 19.740 13.194 1.00 94.38 128 SER A O 1
ATOM 969 N N . ALA A 1 129 ? -9.036 20.163 13.296 1.00 92.31 129 ALA A N 1
ATOM 970 C CA . ALA A 1 129 ? -8.892 21.528 13.803 1.00 92.31 129 ALA A CA 1
ATOM 971 C C . ALA A 1 129 ? -8.455 21.560 15.281 1.00 92.31 129 ALA A C 1
ATOM 973 O O . ALA A 1 129 ? -7.840 22.527 15.721 1.00 92.31 129 ALA A O 1
ATOM 974 N N . GLU A 1 130 ? -8.763 20.505 16.040 1.00 95.31 130 GLU A N 1
ATOM 975 C CA . GLU A 1 130 ? -8.483 20.416 17.478 1.00 95.31 130 GLU A CA 1
ATOM 976 C C . GLU A 1 130 ? -7.070 19.901 17.770 1.00 95.31 130 GLU A C 1
ATOM 978 O O . GLU A 1 130 ? -6.445 20.314 18.747 1.00 95.31 130 GLU A O 1
ATOM 983 N N . GLN A 1 131 ? -6.551 19.003 16.926 1.00 93.31 131 GLN A N 1
ATOM 984 C CA . GLN A 1 131 ? -5.260 18.355 17.137 1.00 93.31 131 GLN A CA 1
ATOM 985 C C . GLN A 1 131 ? -4.355 18.507 15.903 1.00 93.31 131 GLN A C 1
ATOM 987 O O . GLN A 1 131 ? -4.500 17.755 14.934 1.00 93.31 131 GLN A O 1
ATOM 992 N N . PRO A 1 132 ? -3.373 19.430 15.939 1.00 90.00 132 PRO A N 1
ATOM 993 C CA . PRO A 1 132 ? -2.399 19.591 14.867 1.00 90.00 132 PRO A CA 1
ATOM 994 C C . PRO A 1 132 ? -1.669 18.282 14.551 1.00 90.00 132 PRO A C 1
ATOM 996 O O . PRO A 1 132 ? -1.214 17.571 15.448 1.00 90.00 132 PRO A O 1
ATOM 999 N N . GLY A 1 133 ? -1.554 17.966 13.262 1.00 88.62 133 GLY A N 1
ATOM 1000 C CA . GLY A 1 133 ? -0.910 16.741 12.781 1.00 88.62 133 GLY A CA 1
ATOM 1001 C C . GLY A 1 133 ? -1.802 15.495 12.788 1.00 88.62 133 GLY A C 1
ATOM 1002 O O . GLY A 1 133 ? -1.381 14.463 12.270 1.00 88.62 133 GLY A O 1
ATOM 1003 N N . LEU A 1 134 ? -3.029 15.568 13.320 1.00 91.69 134 LEU A N 1
ATOM 1004 C CA . LEU A 1 134 ? -4.005 14.488 13.199 1.00 91.69 134 LEU A CA 1
ATOM 1005 C C . LEU A 1 134 ? -4.809 14.648 11.906 1.00 91.69 134 LEU A C 1
ATOM 1007 O O . LEU A 1 134 ? -5.429 15.682 11.670 1.00 91.69 134 LEU A O 1
ATOM 1011 N N . PHE A 1 135 ? -4.838 13.589 11.103 1.00 94.62 135 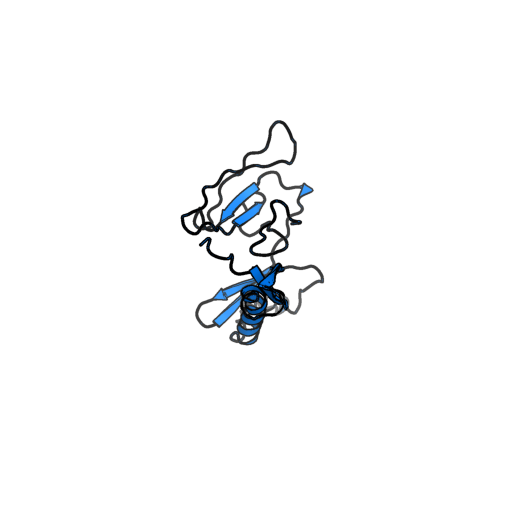PHE A N 1
ATOM 1012 C CA . PHE A 1 135 ? -5.645 13.500 9.891 1.00 94.62 135 PHE A CA 1
ATOM 1013 C C . PHE A 1 135 ? -6.580 12.305 9.998 1.00 94.62 135 PHE A C 1
ATOM 1015 O O . PHE A 1 135 ? -6.176 11.225 10.432 1.00 94.62 135 PHE A O 1
ATOM 1022 N N . THR A 1 136 ? -7.828 12.493 9.590 1.00 94.81 136 THR A N 1
ATOM 1023 C CA . THR A 1 136 ? -8.873 11.476 9.694 1.00 94.81 136 THR A CA 1
ATOM 1024 C C . THR A 1 136 ? -9.556 11.258 8.350 1.00 94.81 136 THR A C 1
ATOM 1026 O O . THR A 1 136 ? -9.605 12.138 7.495 1.00 94.81 136 THR A O 1
ATOM 1029 N N . SER A 1 137 ? -10.033 10.040 8.127 1.00 94.50 137 SER A N 1
ATOM 1030 C CA . SER A 1 137 ? -10.839 9.683 6.964 1.00 94.50 137 SER A CA 1
ATOM 1031 C C . SER A 1 137 ? -11.721 8.503 7.344 1.00 94.50 137 SER A C 1
ATOM 1033 O O . SER A 1 137 ? -11.298 7.628 8.105 1.00 94.50 137 SER A O 1
ATOM 1035 N N . THR A 1 138 ? -12.948 8.492 6.833 1.00 93.75 138 THR A N 1
ATOM 1036 C CA . THR A 1 138 ? -13.904 7.407 7.057 1.00 93.75 138 THR A CA 1
ATOM 1037 C C . THR A 1 138 ? -14.073 6.631 5.761 1.00 93.75 138 THR A C 1
ATOM 1039 O O . THR A 1 138 ? -14.352 7.214 4.717 1.00 93.75 138 THR A O 1
ATOM 1042 N N . LEU A 1 139 ? -13.928 5.310 5.833 1.00 93.00 139 LEU A N 1
ATOM 1043 C CA . LEU A 1 139 ? -14.150 4.408 4.707 1.00 93.00 139 LEU A CA 1
ATOM 1044 C C . LEU A 1 139 ? -15.153 3.325 5.089 1.00 93.00 139 LEU A C 1
ATOM 1046 O O . LEU A 1 139 ? -15.282 2.960 6.259 1.00 93.00 139 LEU A O 1
ATOM 1050 N N . THR A 1 140 ? -15.832 2.781 4.084 1.00 91.69 140 THR A N 1
ATOM 1051 C CA . THR A 1 140 ? -16.712 1.622 4.250 1.00 91.69 140 THR A CA 1
ATOM 1052 C C . THR A 1 140 ? -15.969 0.366 3.816 1.00 91.69 140 THR A C 1
ATOM 1054 O O . THR A 1 140 ? -15.463 0.301 2.700 1.00 91.69 140 THR A O 1
ATOM 1057 N N . VAL A 1 141 ? -15.897 -0.629 4.700 1.00 91.56 141 VAL A N 1
ATOM 1058 C CA . VAL A 1 141 ? -15.311 -1.941 4.394 1.00 91.56 141 VAL A CA 1
ATOM 1059 C C . VAL A 1 141 ? -16.327 -2.761 3.602 1.00 91.56 141 VAL A C 1
ATOM 1061 O O . VAL A 1 141 ? -17.479 -2.879 4.025 1.00 91.56 141 VAL A O 1
ATOM 1064 N N . GLY A 1 142 ? -15.913 -3.329 2.468 1.00 89.75 142 GLY A N 1
ATOM 1065 C CA . GLY A 1 142 ? -16.781 -4.138 1.618 1.00 89.75 142 GLY A CA 1
ATOM 1066 C C . GLY A 1 142 ? -17.191 -5.482 2.236 1.00 89.75 142 GLY A C 1
ATOM 1067 O O . GLY A 1 142 ? -16.785 -5.861 3.336 1.00 89.75 142 GLY A O 1
ATOM 1068 N N . ALA A 1 143 ? -17.975 -6.261 1.483 1.00 90.31 143 ALA A N 1
ATOM 1069 C CA . ALA A 1 143 ? -18.511 -7.557 1.922 1.00 90.31 143 ALA A CA 1
ATOM 1070 C C . ALA A 1 143 ? -17.436 -8.615 2.258 1.00 90.31 143 ALA A C 1
ATOM 1072 O O . ALA A 1 143 ? -17.723 -9.587 2.954 1.00 90.31 143 ALA A O 1
ATOM 1073 N N . SER A 1 144 ? -16.195 -8.427 1.796 1.00 89.69 144 SER A N 1
ATOM 1074 C CA . SER A 1 144 ? -15.039 -9.257 2.164 1.00 89.69 144 SER A CA 1
ATOM 1075 C C . SER A 1 144 ? -14.664 -9.136 3.649 1.00 89.69 144 SER A C 1
ATOM 1077 O O . SER A 1 144 ? -13.966 -10.002 4.180 1.00 89.69 144 SER A O 1
ATOM 1079 N N . GLY A 1 145 ? -15.068 -8.042 4.308 1.00 88.00 145 GLY A N 1
ATOM 1080 C CA . GLY A 1 145 ? -14.621 -7.682 5.650 1.00 88.00 145 GLY A CA 1
ATOM 1081 C C . GLY A 1 145 ? -13.141 -7.285 5.725 1.00 88.00 145 GLY A C 1
ATOM 1082 O O . GLY A 1 145 ? -12.594 -7.215 6.826 1.00 88.00 145 GLY A O 1
ATOM 1083 N N . GLN A 1 146 ? -12.473 -7.075 4.584 1.00 87.12 146 GLN A N 1
ATOM 1084 C CA . GLN A 1 146 ? -11.047 -6.749 4.505 1.00 87.12 146 GLN A CA 1
ATOM 1085 C C . GLN A 1 146 ? -10.770 -5.766 3.367 1.00 87.12 146 GLN A C 1
ATOM 1087 O O . GLN A 1 146 ? -11.169 -6.011 2.232 1.00 87.12 146 GLN A O 1
ATOM 1092 N N . GLU A 1 147 ? -10.001 -4.717 3.662 1.00 89.94 147 GLU A N 1
ATOM 1093 C CA . GLU A 1 147 ? -9.511 -3.741 2.685 1.00 89.94 147 GLU A CA 1
ATOM 1094 C C . GLU A 1 147 ? -7.994 -3.566 2.822 1.00 89.94 147 GLU A C 1
ATOM 1096 O O . GLU A 1 147 ? -7.434 -3.685 3.915 1.00 89.94 147 GLU A O 1
ATOM 1101 N N . SER A 1 148 ? -7.324 -3.278 1.708 1.00 91.19 148 SER A N 1
ATOM 1102 C CA . SER A 1 148 ? -5.920 -2.856 1.684 1.00 91.19 148 SER A CA 1
ATOM 1103 C C . SER A 1 148 ? -5.853 -1.354 1.454 1.00 91.19 148 SER A C 1
ATOM 1105 O O . SER A 1 148 ? -6.625 -0.835 0.652 1.00 91.19 148 SER A O 1
ATOM 1107 N N . PHE A 1 149 ? -4.939 -0.660 2.132 1.00 93.19 149 PHE A N 1
ATOM 1108 C CA . PHE A 1 149 ? -4.788 0.785 1.990 1.00 93.19 149 PHE A CA 1
ATOM 1109 C C . PHE A 1 149 ? -3.337 1.240 2.163 1.00 93.19 149 PHE A C 1
ATOM 1111 O O . PHE A 1 149 ? -2.510 0.536 2.748 1.00 93.19 149 PHE A O 1
ATOM 1118 N N . GLN A 1 150 ? -3.062 2.439 1.666 1.00 93.25 150 GLN A N 1
ATOM 1119 C CA . GLN A 1 150 ? -1.850 3.224 1.861 1.00 93.25 150 GLN A CA 1
ATOM 1120 C C . GLN A 1 150 ? -2.249 4.693 2.043 1.00 93.25 150 GLN A C 1
ATOM 1122 O O . GLN A 1 150 ? -3.337 5.108 1.635 1.00 93.25 150 GLN A O 1
ATOM 1127 N N . VAL A 1 151 ? -1.368 5.484 2.648 1.00 93.81 151 VAL A N 1
ATOM 1128 C CA . VAL A 1 151 ? -1.568 6.925 2.821 1.00 93.81 151 VAL A CA 1
ATOM 1129 C C . VAL A 1 151 ? -0.560 7.666 1.951 1.00 93.81 151 VAL A C 1
ATOM 1131 O O . VAL A 1 151 ? 0.627 7.672 2.247 1.00 93.81 151 VAL A O 1
ATOM 1134 N N . ALA A 1 152 ? -1.023 8.280 0.872 1.00 93.69 152 ALA A N 1
ATOM 1135 C CA . ALA A 1 152 ? -0.214 9.120 0.001 1.00 93.69 152 ALA A CA 1
ATOM 1136 C C . ALA A 1 152 ? 0.026 10.500 0.630 1.00 93.69 152 ALA A C 1
ATOM 1138 O O . ALA A 1 152 ? -0.886 11.131 1.176 1.00 93.69 152 ALA A O 1
ATOM 1139 N N . VAL A 1 153 ? 1.258 10.988 0.524 1.00 93.00 153 VAL A N 1
ATOM 1140 C CA . VAL A 1 153 ? 1.702 12.263 1.087 1.00 93.00 153 VAL A CA 1
ATOM 1141 C C . VAL A 1 153 ? 1.667 13.345 0.015 1.00 93.00 153 VAL A C 1
ATOM 1143 O O . VAL A 1 153 ? 2.130 13.153 -1.102 1.00 93.00 153 VAL A O 1
ATOM 1146 N N . ASN A 1 154 ? 1.099 14.504 0.350 1.00 91.94 154 ASN A N 1
ATOM 1147 C CA . ASN A 1 154 ? 0.992 15.684 -0.513 1.00 91.94 154 ASN A CA 1
ATOM 1148 C C . ASN A 1 154 ? 0.321 15.441 -1.883 1.00 91.94 154 ASN A C 1
ATOM 1150 O O . ASN A 1 154 ? 0.469 16.254 -2.790 1.00 91.94 154 ASN A O 1
ATOM 1154 N N . GLY A 1 155 ? -0.464 14.366 -2.011 1.00 89.81 155 GLY A N 1
ATOM 1155 C CA . GLY A 1 155 ? -1.145 14.002 -3.258 1.00 89.81 155 GLY A CA 1
ATOM 1156 C C . GLY A 1 155 ? -0.258 13.264 -4.262 1.00 89.81 155 GLY A C 1
ATOM 1157 O O . GLY A 1 155 ? -0.665 13.103 -5.406 1.00 89.81 155 GLY A O 1
ATOM 1158 N N . ASP A 1 156 ? 0.929 12.818 -3.847 1.00 90.25 156 ASP A N 1
ATOM 1159 C CA . ASP A 1 156 ? 1.817 11.996 -4.666 1.00 90.25 156 ASP A CA 1
ATOM 1160 C C . ASP A 1 156 ? 1.542 10.499 -4.394 1.00 90.25 156 ASP A C 1
ATOM 1162 O O . ASP A 1 156 ? 1.790 10.030 -3.277 1.00 90.25 156 ASP A O 1
ATOM 1166 N N . PRO A 1 157 ? 1.013 9.736 -5.374 1.00 88.62 157 PRO A N 1
ATOM 1167 C CA . PRO A 1 157 ? 0.676 8.322 -5.203 1.00 88.62 157 PRO A CA 1
ATOM 1168 C C . PRO A 1 157 ? 1.901 7.412 -5.045 1.00 88.62 157 PRO A C 1
ATOM 1170 O O . PRO A 1 157 ? 1.746 6.283 -4.579 1.00 88.62 157 PRO A O 1
ATOM 1173 N N . ASP A 1 158 ? 3.101 7.882 -5.400 1.00 85.75 158 ASP A N 1
ATOM 1174 C CA . ASP A 1 158 ? 4.352 7.135 -5.236 1.00 85.75 158 ASP A CA 1
ATOM 1175 C C . ASP A 1 158 ? 5.029 7.422 -3.887 1.00 85.75 158 ASP A C 1
ATOM 1177 O O . ASP A 1 158 ? 5.912 6.680 -3.450 1.00 85.75 158 ASP A O 1
ATOM 1181 N N . CYS A 1 159 ? 4.592 8.479 -3.201 1.00 88.06 159 CYS A N 1
ATOM 1182 C CA . CYS A 1 159 ? 5.119 8.921 -1.920 1.00 88.06 159 CYS A CA 1
ATOM 1183 C C . CYS A 1 159 ? 4.171 8.498 -0.793 1.00 88.06 159 CYS A C 1
ATOM 1185 O O . CYS A 1 159 ? 3.321 9.267 -0.338 1.00 88.06 159 CYS A O 1
ATOM 1187 N N . VAL A 1 160 ? 4.275 7.236 -0.375 1.00 90.50 160 VAL A N 1
ATOM 1188 C CA . VAL A 1 160 ? 3.267 6.592 0.477 1.00 90.50 160 VAL A CA 1
ATOM 1189 C C . VAL A 1 160 ? 3.794 6.183 1.840 1.00 90.50 160 VAL A C 1
ATOM 1191 O O . VAL A 1 160 ? 4.944 5.795 2.016 1.00 90.50 160 VAL A O 1
ATOM 1194 N N . LEU A 1 161 ? 2.884 6.203 2.801 1.00 89.50 161 LEU A N 1
ATOM 1195 C CA . LEU A 1 161 ? 3.024 5.640 4.127 1.00 89.50 161 LEU A CA 1
ATOM 1196 C C . LEU A 1 161 ? 2.154 4.391 4.215 1.00 89.50 161 LEU A C 1
ATOM 1198 O O . LEU A 1 161 ? 1.019 4.356 3.728 1.00 89.50 161 LEU A O 1
ATOM 1202 N N . HIS A 1 162 ? 2.662 3.364 4.876 1.00 87.25 162 HIS A N 1
ATOM 1203 C CA . HIS A 1 162 ? 1.911 2.150 5.148 1.00 87.25 162 HIS A CA 1
ATOM 1204 C C . HIS A 1 162 ? 2.370 1.551 6.478 1.00 87.25 162 HIS A C 1
ATOM 1206 O O . HIS A 1 162 ? 3.496 1.795 6.902 1.00 87.25 162 HIS A O 1
ATOM 1212 N N . PRO A 1 163 ? 1.538 0.738 7.147 1.00 84.19 163 PRO A N 1
ATOM 1213 C CA . PRO A 1 163 ? 1.985 0.008 8.323 1.00 84.19 163 PRO A CA 1
ATOM 1214 C C . PRO A 1 163 ? 3.227 -0.841 8.017 1.00 84.19 163 PRO A C 1
ATOM 1216 O O . PRO A 1 163 ? 3.310 -1.471 6.960 1.00 84.19 163 PRO A O 1
ATOM 1219 N N . SER A 1 164 ? 4.138 -0.940 8.985 1.00 79.00 164 SER A N 1
ATOM 1220 C CA . SER A 1 164 ? 5.336 -1.803 8.934 1.00 79.00 164 SER A CA 1
ATOM 1221 C C . SER A 1 164 ? 5.048 -3.281 8.639 1.00 79.00 164 SER A C 1
ATOM 1223 O O . SER A 1 164 ? 5.935 -4.019 8.218 1.00 79.00 164 SER A O 1
ATOM 1225 N N . HIS A 1 165 ? 3.813 -3.732 8.875 1.00 76.88 165 HIS A N 1
ATOM 1226 C CA . HIS A 1 165 ? 3.391 -5.109 8.654 1.00 76.88 165 HIS A CA 1
ATOM 1227 C C . HIS A 1 165 ? 2.212 -5.157 7.675 1.00 76.88 165 HIS A C 1
ATOM 1229 O O . HIS A 1 165 ? 1.176 -4.534 7.942 1.00 76.88 165 HIS A O 1
ATOM 1235 N N . PRO A 1 166 ? 2.303 -5.933 6.580 1.00 78.88 166 PRO A N 1
ATOM 1236 C CA . PRO A 1 166 ? 1.167 -6.137 5.692 1.00 78.88 166 PRO A CA 1
ATOM 1237 C C . PRO A 1 166 ? 0.027 -6.841 6.440 1.00 78.88 166 PRO A C 1
ATOM 1239 O O . PRO A 1 166 ? 0.266 -7.688 7.303 1.00 78.88 166 PRO A O 1
ATOM 1242 N N . ARG A 1 167 ? -1.223 -6.494 6.100 1.00 77.19 167 ARG A N 1
ATOM 1243 C CA . ARG A 1 167 ? -2.446 -7.049 6.723 1.00 77.19 167 ARG A CA 1
ATOM 1244 C C . ARG A 1 167 ? -2.455 -6.940 8.256 1.00 77.19 167 ARG A C 1
ATOM 1246 O O . ARG A 1 167 ? -2.927 -7.836 8.956 1.00 77.19 167 ARG A O 1
ATOM 1253 N N . CYS A 1 168 ? -1.911 -5.847 8.788 1.00 73.50 168 CYS A N 1
ATOM 1254 C CA . CYS A 1 168 ? -1.872 -5.602 10.223 1.00 73.50 168 CYS A CA 1
ATOM 1255 C C . CYS A 1 168 ? -3.294 -5.539 10.811 1.00 73.50 168 CYS A C 1
ATOM 1257 O O . CYS A 1 168 ? -4.090 -4.689 10.429 1.00 73.50 168 CYS A O 1
ATOM 1259 N N . THR A 1 169 ? -3.610 -6.407 11.779 1.00 76.69 169 THR A N 1
ATOM 1260 C CA . THR A 1 169 ? -4.906 -6.401 12.489 1.00 76.69 169 THR A CA 1
ATOM 1261 C C . THR A 1 169 ? -4.915 -5.481 13.713 1.00 76.69 169 THR A C 1
ATOM 1263 O O . THR A 1 169 ? -5.852 -5.519 14.513 1.00 76.69 169 THR A O 1
ATOM 1266 N N . ARG A 1 170 ? -3.840 -4.714 13.935 1.00 79.69 170 ARG A N 1
ATOM 1267 C CA . ARG A 1 170 ? -3.732 -3.785 15.066 1.00 79.69 170 ARG A CA 1
ATOM 1268 C C . ARG A 1 170 ? -4.372 -2.451 14.698 1.00 79.69 170 ARG A C 1
ATOM 1270 O O . ARG A 1 170 ? -4.233 -1.987 13.575 1.00 79.69 170 ARG A O 1
ATOM 1277 N N . LYS A 1 171 ? -5.006 -1.810 15.683 1.00 81.38 171 LYS A N 1
ATOM 1278 C CA . LYS A 1 171 ? -5.589 -0.465 15.534 1.00 81.38 171 LYS A CA 1
ATOM 1279 C C . LYS A 1 171 ? -4.534 0.628 15.325 1.00 81.38 171 LYS A C 1
ATOM 1281 O O . LYS A 1 171 ? -4.851 1.674 14.783 1.00 81.38 171 LYS A O 1
ATOM 1286 N N . ALA A 1 172 ? -3.302 0.380 15.769 1.00 81.31 172 ALA A N 1
ATOM 1287 C CA . ALA A 1 172 ? -2.161 1.268 15.599 1.00 81.31 172 ALA A CA 1
ATOM 1288 C C . ALA A 1 172 ? -0.914 0.442 15.262 1.00 81.31 172 ALA A C 1
ATOM 1290 O O . ALA A 1 172 ? -0.711 -0.651 15.806 1.00 81.31 172 ALA A O 1
ATOM 1291 N N . ALA A 1 173 ? -0.084 0.968 14.369 1.00 81.31 173 ALA A N 1
ATOM 1292 C CA . ALA A 1 173 ? 1.179 0.373 13.965 1.00 81.31 173 ALA A CA 1
ATOM 1293 C C . ALA A 1 173 ? 2.190 1.478 13.666 1.00 81.31 173 ALA A C 1
ATOM 1295 O O . ALA A 1 173 ? 1.806 2.568 13.249 1.00 81.31 173 ALA A O 1
ATOM 1296 N N . GLN A 1 174 ? 3.472 1.176 13.871 1.00 78.75 174 GLN A N 1
ATOM 1297 C CA . GLN A 1 174 ? 4.532 2.028 13.350 1.00 78.75 174 GLN A CA 1
ATOM 1298 C C . GLN A 1 174 ? 4.491 1.993 11.823 1.00 78.75 174 GLN A C 1
ATOM 1300 O O . GLN A 1 174 ? 4.303 0.917 11.232 1.00 78.75 174 GLN A O 1
ATOM 1305 N N . VAL A 1 175 ? 4.615 3.190 11.261 1.00 69.31 175 VAL A N 1
ATOM 1306 C CA . VAL A 1 175 ? 4.797 3.480 9.840 1.00 69.31 175 VAL A CA 1
ATOM 1307 C C . VAL A 1 175 ? 6.287 3.454 9.551 1.00 69.31 175 VAL A C 1
ATOM 1309 O O . VAL A 1 175 ? 7.025 4.078 10.347 1.00 69.31 175 VAL A O 1
#

Mean predicted aligned error: 13.69 Å

Solvent-accessible surface area (backbone atoms only — not comparable to full-atom values): 11104 Å² total; per-residue (Å²): 131,82,81,77,58,75,44,64,36,74,51,75,52,74,48,85,45,92,90,80,53,70,48,78,47,79,50,77,45,76,40,86,80,56,83,71,51,38,72,65,69,51,46,58,53,49,50,53,50,49,59,73,68,26,53,83,58,58,73,44,77,81,42,96,48,80,89,59,41,48,58,37,30,80,66,80,90,76,73,54,95,88,72,47,68,47,76,46,78,46,90,88,48,35,48,39,54,41,81,41,51,77,71,66,69,92,76,58,88,43,48,17,43,27,22,64,84,53,78,59,38,83,40,79,42,48,70,44,91,88,41,87,94,43,68,46,79,89,81,77,72,55,96,79,75,65,76,54,69,38,36,18,41,67,76,35,85,70,30,54,47,47,58,78,47,84,90,62,89,60,96,71,70,64,102